Protein AF-A0A2V5V1G5-F1 (afdb_monomer)

Sequence (95 aa):
VDLSSAERAELISYYRERQAENCRIINGEFDDILRLCAMQRLMQALGAYGFLGLVKGHKHFLKHVPPAMASLRSVVEPIEGLQQLEALLAELISR

Nearest PDB structures (foldseek):
  4iaq-assembly1_A-2  TM=6.972E-01  e=5.396E+00  Homo sapiens
  2wh0-assembly1_A  TM=4.465E-01  e=7.193E+00  Homo sapiens

Solvent-accessible surface area (backbone atoms only — not com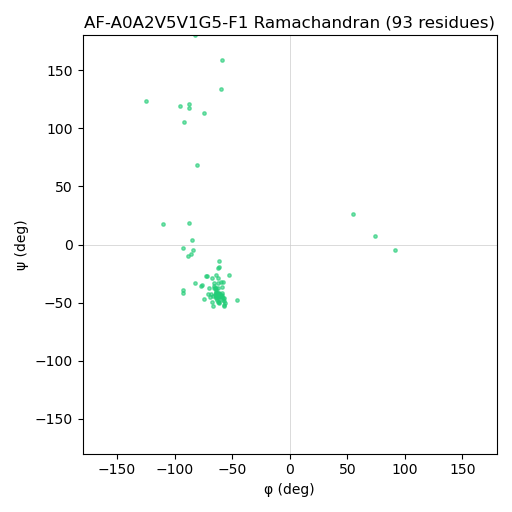parable to full-atom values): 5412 Å² total; per-residue (Å²): 134,92,72,54,74,64,57,50,50,49,52,50,50,54,52,51,55,58,34,49,77,68,74,42,88,80,62,94,57,51,67,58,52,52,35,53,52,49,41,54,52,39,55,51,48,47,53,48,26,48,44,39,18,71,74,69,60,44,53,77,37,48,74,52,42,65,63,44,49,55,51,36,29,69,46,36,62,87,41,88,93,34,62,70,58,26,52,50,41,56,56,64,71,75,107

Radius of gyration: 15.84 Å; Cα contacts (8 Å, |Δi|>4): 58; chains: 1; bounding box: 38×22×41 Å

pLDDT: mean 93.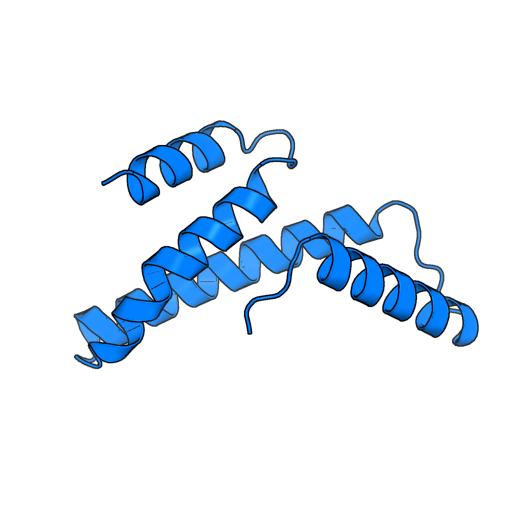12, std 6.57, range [63.44, 98.56]

Foldseek 3Di:
DDDDPVRVVVVVVVVQVVCVVVVHDDDP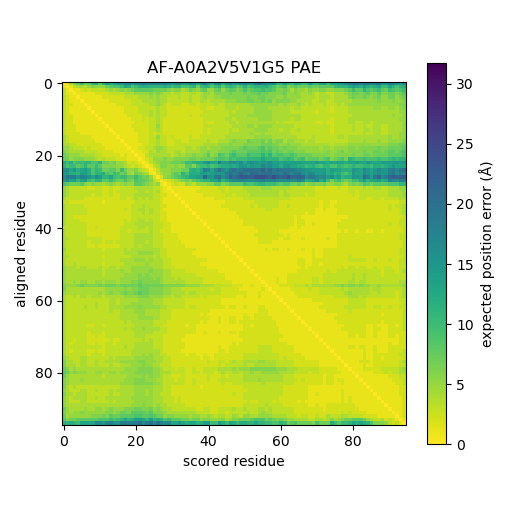CNLVVVLVVLLVVLVVLLVVLCCCCPVVVVVVSVVVNLVSLVSNLVSQVVDPPCVVVNVVSVVVNVD

Mean predicted aligned error: 3.79 Å

Structure (mmCIF, N/CA/C/O backbone):
data_AF-A0A2V5V1G5-F1
#
_entry.id   AF-A0A2V5V1G5-F1
#
loop_
_atom_site.group_PDB
_atom_site.id
_atom_site.type_symbol
_atom_site.label_atom_id
_atom_site.label_alt_id
_atom_site.label_comp_id
_atom_site.label_asym_id
_atom_site.label_entity_id
_atom_site.label_seq_id
_atom_site.pdbx_PDB_ins_code
_atom_site.Cartn_x
_atom_site.Cartn_y
_atom_site.Cartn_z
_atom_site.occupancy
_atom_site.B_iso_or_equiv
_atom_site.auth_seq_id
_atom_site.auth_comp_id
_atom_site.auth_asym_id
_atom_site.auth_atom_id
_atom_site.pdbx_PDB_model_num
ATOM 1 N N . VAL A 1 1 ? 6.862 3.834 7.365 1.00 63.44 1 VAL A N 1
ATOM 2 C CA . VAL A 1 1 ? 7.763 4.691 6.573 1.00 63.44 1 VAL A CA 1
ATOM 3 C C . VAL A 1 1 ? 6.874 5.451 5.627 1.00 63.44 1 VAL A C 1
ATOM 5 O O . VAL A 1 1 ? 6.093 4.807 4.932 1.00 63.44 1 VAL A O 1
ATOM 8 N N . ASP A 1 2 ? 6.902 6.770 5.712 1.00 80.44 2 ASP A N 1
ATOM 9 C CA . ASP A 1 2 ? 6.226 7.617 4.741 1.00 80.44 2 ASP A CA 1
ATOM 10 C C . ASP A 1 2 ? 7.216 7.845 3.598 1.00 80.44 2 ASP A C 1
ATOM 12 O O . ASP A 1 2 ? 8.348 8.241 3.856 1.00 80.44 2 ASP A O 1
ATOM 16 N N . LEU A 1 3 ? 6.840 7.449 2.386 1.00 84.12 3 LEU A N 1
ATOM 17 C CA . LEU A 1 3 ? 7.661 7.605 1.186 1.00 84.12 3 LEU A CA 1
ATOM 18 C C . LEU A 1 3 ? 6.814 8.354 0.177 1.00 84.12 3 LEU A C 1
ATOM 20 O O . LEU A 1 3 ? 5.729 7.876 -0.186 1.00 84.12 3 LEU A O 1
ATOM 24 N N . SER A 1 4 ? 7.338 9.477 -0.293 1.00 89.62 4 SER A N 1
ATOM 25 C CA . SER A 1 4 ? 6.765 10.238 -1.391 1.00 89.62 4 SER A CA 1
ATOM 26 C C . SER A 1 4 ? 6.676 9.387 -2.659 1.00 89.62 4 SER A C 1
ATOM 28 O O . SER A 1 4 ? 7.391 8.396 -2.843 1.00 89.62 4 SER A O 1
ATOM 30 N N . SER A 1 5 ? 5.804 9.788 -3.583 1.00 86.62 5 SER A N 1
ATOM 31 C CA . SER A 1 5 ? 5.704 9.140 -4.894 1.00 86.62 5 SER A CA 1
ATOM 32 C C . SER A 1 5 ? 7.033 9.178 -5.659 1.00 86.62 5 SER A C 1
ATOM 34 O O . SER A 1 5 ? 7.346 8.225 -6.367 1.00 86.62 5 SER A O 1
ATOM 36 N N . ALA A 1 6 ? 7.832 10.236 -5.472 1.00 91.62 6 ALA A N 1
ATOM 37 C CA . ALA A 1 6 ? 9.155 10.372 -6.075 1.00 91.62 6 ALA A CA 1
ATOM 38 C C . ALA A 1 6 ? 10.151 9.347 -5.509 1.00 91.62 6 ALA A C 1
ATOM 40 O O . ALA A 1 6 ? 10.761 8.614 -6.280 1.00 91.62 6 ALA A O 1
ATOM 41 N N . GLU A 1 7 ? 10.243 9.214 -4.182 1.00 94.56 7 GLU A N 1
ATOM 42 C CA . GLU A 1 7 ? 11.114 8.212 -3.543 1.00 94.56 7 GLU A C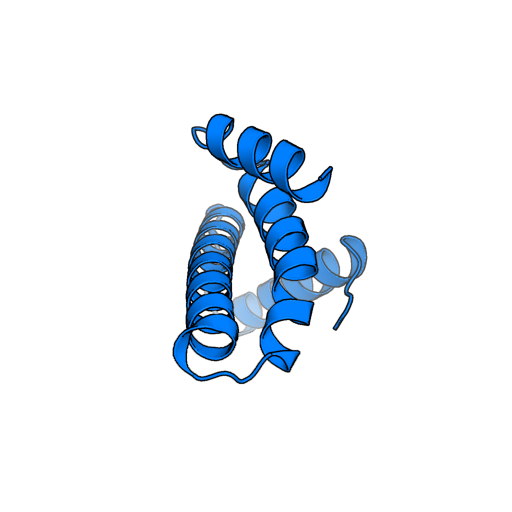A 1
ATOM 43 C C . GLU A 1 7 ? 10.699 6.782 -3.918 1.00 94.56 7 GLU A C 1
ATOM 45 O O . GLU A 1 7 ? 11.536 5.911 -4.143 1.00 94.56 7 GLU A O 1
ATOM 50 N N . ARG A 1 8 ? 9.391 6.516 -4.036 1.00 91.81 8 ARG A N 1
ATOM 51 C CA . ARG A 1 8 ? 8.898 5.210 -4.503 1.00 91.81 8 ARG A CA 1
ATOM 52 C C . ARG A 1 8 ? 9.312 4.933 -5.944 1.00 91.81 8 ARG A C 1
ATOM 54 O O . ARG A 1 8 ? 9.752 3.823 -6.232 1.00 91.81 8 ARG A O 1
ATOM 61 N N . ALA A 1 9 ? 9.180 5.917 -6.831 1.00 91.50 9 ALA A N 1
ATOM 62 C CA . ALA A 1 9 ? 9.592 5.791 -8.225 1.00 91.50 9 ALA A CA 1
ATOM 63 C C . ALA A 1 9 ? 11.110 5.583 -8.353 1.00 91.50 9 ALA A C 1
ATOM 65 O O . ALA A 1 9 ? 11.548 4.752 -9.152 1.00 91.50 9 ALA A O 1
ATOM 66 N N . GLU A 1 10 ? 11.903 6.269 -7.527 1.00 95.38 10 GLU A N 1
ATOM 67 C CA . GLU A 1 10 ? 13.353 6.083 -7.443 1.00 95.38 10 GLU A CA 1
ATOM 68 C C . GLU A 1 10 ? 13.704 4.651 -7.018 1.00 95.38 10 GLU A C 1
ATOM 70 O O . GLU A 1 10 ? 14.461 3.972 -7.708 1.00 95.38 10 GLU A O 1
ATOM 75 N N . LEU A 1 11 ? 13.095 4.139 -5.944 1.00 94.69 11 LEU A N 1
ATOM 76 C CA . LEU A 1 11 ? 13.345 2.776 -5.463 1.00 94.69 11 LEU A CA 1
ATOM 77 C C . LEU A 1 11 ? 12.914 1.702 -6.469 1.00 94.69 11 LEU A C 1
ATOM 79 O O . LEU A 1 11 ? 13.589 0.681 -6.608 1.00 94.69 11 LEU A O 1
ATOM 83 N N . ILE A 1 12 ? 11.805 1.923 -7.179 1.00 92.75 12 ILE A N 1
ATOM 84 C CA . ILE A 1 12 ? 11.363 1.033 -8.258 1.00 92.75 12 ILE A CA 1
ATOM 85 C C . ILE A 1 12 ? 12.386 1.042 -9.397 1.00 92.75 12 ILE A C 1
ATOM 87 O O . ILE A 1 12 ? 12.782 -0.026 -9.858 1.00 92.75 12 ILE A O 1
ATOM 91 N N . SER A 1 13 ? 12.854 2.219 -9.815 1.00 92.19 13 SER A N 1
ATOM 92 C CA . SER A 1 13 ? 13.862 2.357 -10.875 1.00 92.19 13 SER A CA 1
ATOM 93 C C . SER A 1 13 ? 15.175 1.680 -10.482 1.00 92.19 13 SER A C 1
ATOM 95 O O . SER A 1 13 ? 15.675 0.833 -11.219 1.00 92.19 13 SER A O 1
ATOM 97 N N . TYR A 1 14 ? 15.656 1.936 -9.263 1.00 93.81 14 TYR A N 1
ATOM 98 C CA . TYR A 1 14 ? 16.840 1.289 -8.702 1.00 93.81 14 TYR A CA 1
ATOM 99 C C . TYR A 1 14 ? 16.705 -0.238 -8.680 1.00 93.81 14 TYR A C 1
ATOM 101 O O . TYR A 1 14 ? 17.616 -0.955 -9.096 1.00 93.81 14 TYR A O 1
ATOM 109 N N . TYR A 1 15 ? 15.559 -0.761 -8.227 1.00 92.88 15 TYR A N 1
ATOM 110 C CA . TYR A 1 15 ? 15.304 -2.201 -8.240 1.00 92.88 15 TYR A CA 1
ATOM 111 C C . TYR A 1 15 ? 15.379 -2.761 -9.661 1.00 92.88 15 TYR A C 1
ATOM 113 O O . TYR A 1 15 ? 15.971 -3.819 -9.876 1.00 92.88 15 TYR A O 1
ATOM 121 N N . ARG A 1 16 ? 14.822 -2.047 -10.644 1.00 89.56 16 ARG A N 1
ATOM 122 C CA . ARG A 1 16 ? 14.839 -2.490 -12.038 1.00 89.56 16 ARG A CA 1
ATOM 123 C C . ARG A 1 16 ? 16.246 -2.571 -12.615 1.00 89.56 16 ARG A C 1
ATOM 125 O O . ARG A 1 16 ? 16.592 -3.582 -13.223 1.00 89.56 16 ARG A O 1
ATOM 132 N N . GLU A 1 17 ? 17.060 -1.550 -12.367 1.00 90.69 17 GLU A N 1
ATOM 133 C CA . GLU A 1 17 ? 18.466 -1.508 -12.778 1.00 90.69 17 GLU A CA 1
ATOM 134 C C . GLU A 1 17 ? 19.261 -2.685 -12.200 1.00 90.69 17 GLU A C 1
ATOM 136 O O . GLU A 1 17 ? 19.925 -3.410 -12.941 1.00 90.69 17 GLU A O 1
ATOM 141 N N . ARG A 1 18 ? 19.127 -2.951 -10.893 1.00 92.56 18 ARG A N 1
ATOM 142 C CA . ARG A 1 18 ? 19.811 -4.080 -10.234 1.00 92.56 18 ARG A CA 1
ATOM 143 C C . ARG A 1 18 ? 19.387 -5.437 -10.798 1.00 92.56 18 ARG A C 1
ATOM 145 O O . ARG A 1 18 ? 20.175 -6.378 -10.823 1.00 92.56 18 ARG A O 1
ATOM 152 N N . GLN A 1 19 ? 18.139 -5.583 -11.233 1.00 90.19 19 GLN A N 1
ATOM 153 C CA . GLN A 1 19 ? 17.663 -6.841 -11.813 1.00 90.19 19 GLN A CA 1
ATOM 154 C C . GLN A 1 19 ? 18.178 -7.036 -13.242 1.00 90.19 19 GLN A C 1
ATOM 156 O O . GLN A 1 19 ? 18.535 -8.161 -13.596 1.00 90.19 19 GLN A O 1
ATOM 161 N N . ALA A 1 20 ? 18.306 -5.955 -14.017 1.00 86.94 20 ALA A N 1
ATOM 162 C CA . ALA A 1 20 ? 18.935 -5.991 -15.334 1.00 86.94 20 ALA A CA 1
ATOM 163 C C . ALA A 1 20 ? 20.412 -6.425 -15.251 1.00 86.94 20 ALA A C 1
ATOM 165 O O . ALA A 1 20 ? 20.841 -7.278 -16.028 1.00 86.94 20 ALA A O 1
ATOM 166 N N . GLU A 1 21 ? 21.160 -5.930 -14.257 1.00 89.81 21 GLU A N 1
ATOM 167 C CA . GLU A 1 21 ? 22.541 -6.368 -13.973 1.00 89.81 21 GLU A CA 1
ATOM 168 C C . GLU A 1 21 ? 22.638 -7.864 -13.644 1.00 89.81 21 GLU A C 1
ATOM 170 O O . GLU A 1 21 ? 23.614 -8.519 -13.996 1.00 89.81 21 GLU A O 1
ATOM 175 N N . ASN A 1 22 ? 21.597 -8.427 -13.025 1.00 88.94 22 ASN A N 1
ATOM 176 C CA . ASN A 1 22 ? 21.491 -9.852 -12.706 1.00 88.94 22 ASN A CA 1
ATOM 177 C C . ASN A 1 22 ? 20.882 -10.691 -13.848 1.00 88.94 22 ASN A C 1
ATOM 179 O O . ASN A 1 22 ? 20.387 -11.796 -13.610 1.00 88.94 22 ASN A O 1
ATOM 183 N N . CYS A 1 23 ? 20.870 -10.165 -15.078 1.00 83.81 23 CYS A N 1
ATOM 184 C CA . CYS A 1 23 ? 20.298 -10.801 -16.269 1.00 83.81 23 CYS A CA 1
ATOM 185 C C . CYS A 1 23 ? 18.818 -11.211 -16.121 1.00 83.81 23 CYS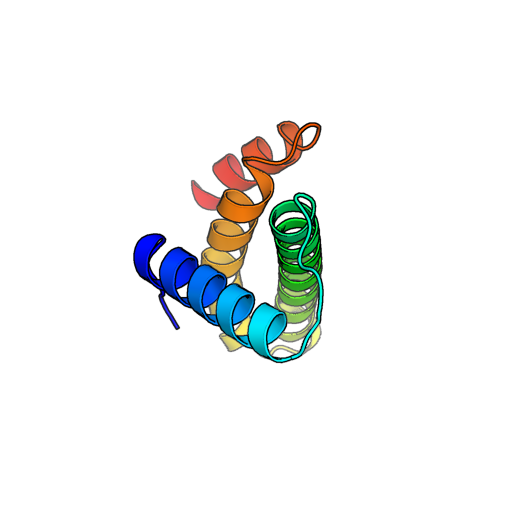 A C 1
ATOM 187 O O . CYS A 1 23 ? 18.354 -12.131 -16.798 1.00 83.81 23 CYS A O 1
ATOM 189 N N . ARG A 1 24 ? 18.053 -10.538 -15.249 1.00 83.00 24 ARG A N 1
ATOM 190 C CA . ARG A 1 24 ? 16.601 -10.725 -15.132 1.00 83.00 24 ARG A CA 1
ATOM 191 C C . ARG A 1 24 ? 15.887 -9.675 -15.966 1.00 83.00 24 ARG A C 1
ATOM 193 O O . ARG A 1 24 ? 16.001 -8.480 -15.709 1.00 83.00 24 ARG A O 1
ATOM 200 N N . ILE A 1 25 ? 15.117 -10.130 -16.950 1.00 72.62 25 ILE A N 1
ATOM 201 C CA . ILE A 1 25 ? 14.309 -9.246 -17.786 1.00 72.62 25 ILE A CA 1
ATOM 202 C C . ILE A 1 25 ? 13.104 -8.787 -16.972 1.00 72.62 25 ILE A C 1
ATOM 204 O O . ILE A 1 25 ? 12.221 -9.578 -16.646 1.00 72.62 25 ILE A O 1
ATOM 208 N N . ILE A 1 26 ? 13.070 -7.497 -16.663 1.00 76.81 26 ILE A N 1
ATOM 209 C CA . ILE A 1 26 ? 11.867 -6.832 -16.182 1.00 76.81 26 ILE A CA 1
ATOM 210 C C . ILE A 1 26 ? 11.163 -6.266 -17.409 1.00 76.81 26 ILE A C 1
ATOM 212 O O . ILE A 1 26 ? 11.632 -5.312 -18.026 1.00 76.81 26 ILE A O 1
ATOM 216 N N . ASN A 1 27 ? 10.077 -6.923 -17.799 1.00 74.56 27 ASN A N 1
ATOM 217 C CA . ASN A 1 27 ? 9.245 -6.546 -18.935 1.00 74.56 27 ASN A CA 1
ATOM 218 C C . ASN A 1 27 ? 8.248 -5.430 -18.554 1.00 74.56 27 ASN A C 1
ATOM 220 O O . ASN A 1 27 ? 8.206 -4.961 -17.414 1.00 74.56 27 ASN A O 1
ATOM 224 N N . GLY A 1 28 ? 7.433 -5.003 -19.526 1.00 74.56 28 GLY A N 1
ATOM 225 C CA . GLY A 1 28 ? 6.446 -3.929 -19.355 1.00 74.56 28 GLY A CA 1
ATOM 226 C C . GLY A 1 28 ? 5.361 -4.197 -18.303 1.00 74.56 28 GLY A C 1
ATOM 227 O O . GLY A 1 28 ? 4.710 -3.257 -17.872 1.00 74.56 28 GLY A O 1
ATOM 228 N N . GLU A 1 29 ? 5.204 -5.441 -17.846 1.00 85.19 29 GLU A N 1
ATOM 229 C CA . GLU A 1 29 ? 4.166 -5.852 -16.887 1.00 85.19 29 GLU A CA 1
ATOM 230 C C . GLU A 1 29 ? 4.579 -5.653 -15.421 1.00 85.19 29 GLU A C 1
ATOM 232 O O . GLU A 1 29 ? 3.769 -5.833 -14.512 1.00 85.19 29 GLU A O 1
ATOM 237 N N . PHE A 1 30 ? 5.841 -5.306 -15.151 1.00 89.50 30 PHE A N 1
ATOM 238 C CA . PHE A 1 30 ? 6.350 -5.244 -13.781 1.00 89.50 30 PHE A CA 1
ATOM 239 C C . PHE A 1 30 ? 5.586 -4.271 -12.888 1.00 89.50 30 PHE A C 1
ATOM 241 O O . PHE A 1 30 ? 5.306 -4.612 -11.740 1.00 89.50 30 PHE A O 1
ATOM 248 N N . ASP A 1 31 ? 5.254 -3.076 -13.384 1.00 88.50 31 ASP A N 1
ATOM 249 C CA . ASP A 1 31 ? 4.516 -2.096 -12.577 1.00 88.50 31 ASP A CA 1
ATOM 250 C C . ASP A 1 31 ? 3.123 -2.603 -12.232 1.00 88.50 31 ASP A C 1
ATOM 252 O O . ASP A 1 31 ? 2.659 -2.406 -11.110 1.00 88.50 31 ASP A O 1
ATOM 256 N N . ASP A 1 32 ? 2.485 -3.306 -13.163 1.00 90.44 32 ASP A N 1
ATOM 257 C CA . ASP A 1 32 ? 1.157 -3.867 -12.956 1.00 90.44 32 ASP A CA 1
ATOM 258 C C . ASP A 1 32 ? 1.208 -5.005 -11.939 1.00 90.44 32 ASP A C 1
ATOM 260 O O . ASP A 1 32 ? 0.444 -5.003 -10.972 1.00 90.44 32 ASP A O 1
ATOM 264 N N . ILE A 1 33 ? 2.178 -5.914 -12.062 1.00 92.31 33 ILE A N 1
ATOM 265 C CA . ILE A 1 33 ? 2.402 -6.987 -11.086 1.00 92.31 33 ILE A CA 1
ATOM 266 C C . ILE A 1 33 ? 2.732 -6.406 -9.707 1.00 92.31 33 ILE A C 1
ATOM 268 O O . ILE A 1 33 ? 2.170 -6.850 -8.702 1.00 92.31 33 ILE A O 1
ATOM 272 N N . LEU A 1 34 ? 3.610 -5.401 -9.633 1.00 93.38 34 LEU A N 1
ATOM 273 C CA . LEU A 1 34 ? 3.970 -4.736 -8.382 1.00 93.38 34 LEU A CA 1
ATOM 274 C C . LEU A 1 34 ? 2.736 -4.117 -7.723 1.00 93.38 34 LEU A C 1
ATOM 276 O O . LEU A 1 34 ? 2.542 -4.260 -6.513 1.00 93.38 34 LEU A O 1
ATOM 280 N N . ARG A 1 35 ? 1.885 -3.464 -8.513 1.00 93.88 35 ARG A N 1
ATOM 281 C CA . ARG A 1 35 ? 0.660 -2.823 -8.044 1.00 93.88 35 ARG A CA 1
ATOM 282 C C . ARG A 1 35 ? -0.366 -3.841 -7.549 1.00 93.88 35 ARG A C 1
ATOM 284 O O . ARG A 1 35 ? -0.901 -3.673 -6.454 1.00 93.88 35 ARG A O 1
ATOM 291 N N . LEU A 1 36 ? -0.570 -4.940 -8.276 1.00 95.50 36 LEU A N 1
ATOM 292 C CA . LEU A 1 36 ? -1.434 -6.046 -7.846 1.00 95.50 36 LEU A CA 1
ATOM 293 C C . LEU A 1 36 ? -0.926 -6.691 -6.546 1.00 95.50 36 LEU A C 1
ATOM 295 O O . LEU A 1 36 ? -1.706 -6.927 -5.620 1.00 95.50 36 LEU A O 1
ATOM 299 N N . CYS A 1 37 ? 0.388 -6.902 -6.426 1.00 96.62 37 CYS A N 1
ATOM 300 C CA . CYS A 1 37 ? 1.013 -7.382 -5.191 1.00 96.62 37 CYS A CA 1
ATOM 301 C C . CYS A 1 37 ? 0.807 -6.402 -4.027 1.00 96.62 37 CYS A C 1
ATOM 303 O O . CYS A 1 37 ? 0.498 -6.814 -2.905 1.00 96.62 37 CYS A O 1
ATOM 305 N N . ALA A 1 38 ? 0.981 -5.101 -4.272 1.00 96.38 38 ALA A N 1
ATOM 306 C CA . ALA A 1 38 ? 0.786 -4.068 -3.262 1.00 96.38 38 ALA A CA 1
ATOM 307 C C . ALA A 1 38 ? -0.669 -4.037 -2.773 1.00 96.38 38 ALA A C 1
ATOM 309 O O . ALA A 1 38 ? -0.897 -4.030 -1.562 1.00 96.38 38 ALA A O 1
ATOM 310 N N . MET A 1 39 ? -1.638 -4.109 -3.692 1.00 97.69 39 MET A N 1
ATOM 311 C CA . MET A 1 39 ? -3.069 -4.177 -3.383 1.00 97.69 39 MET A CA 1
ATOM 312 C C . MET A 1 39 ? -3.366 -5.372 -2.473 1.00 97.69 39 MET A C 1
ATOM 314 O O . MET A 1 39 ? -3.914 -5.206 -1.382 1.00 97.69 39 MET A O 1
ATOM 318 N N . GLN A 1 40 ? -2.928 -6.568 -2.874 1.00 97.94 40 GLN A N 1
ATOM 319 C CA . GLN A 1 40 ? -3.145 -7.800 -2.117 1.00 97.94 40 GLN A CA 1
ATOM 320 C C . GLN A 1 40 ? -2.540 -7.725 -0.705 1.00 97.94 40 GLN A C 1
ATOM 322 O O . GLN A 1 40 ? -3.213 -8.058 0.275 1.00 97.94 40 GLN A O 1
ATOM 327 N N . ARG A 1 41 ? -1.302 -7.236 -0.566 1.00 98.38 41 ARG A N 1
ATOM 328 C CA . ARG A 1 41 ? -0.645 -7.089 0.746 1.00 98.38 41 ARG A CA 1
ATOM 329 C C . ARG A 1 41 ? -1.337 -6.064 1.640 1.00 98.38 41 ARG A C 1
ATOM 331 O O . ARG A 1 41 ? -1.434 -6.287 2.846 1.00 98.38 41 ARG A O 1
ATOM 338 N N . LEU A 1 42 ? -1.832 -4.963 1.077 1.00 98.00 42 LEU A N 1
ATOM 339 C CA . LEU A 1 42 ? -2.567 -3.942 1.827 1.00 98.00 42 LEU A CA 1
ATOM 340 C C . LEU A 1 42 ? -3.923 -4.466 2.311 1.00 98.00 42 LEU A C 1
ATOM 342 O O . LEU A 1 42 ? -4.263 -4.272 3.476 1.00 98.00 42 LEU A O 1
ATOM 346 N N . MET A 1 43 ? -4.658 -5.200 1.472 1.00 97.81 43 MET A N 1
ATOM 347 C CA . MET A 1 43 ? -5.918 -5.841 1.868 1.00 97.81 43 MET A CA 1
ATOM 348 C C . MET A 1 43 ? -5.710 -6.864 2.995 1.00 97.81 43 MET A C 1
ATOM 350 O O . MET A 1 43 ? -6.466 -6.883 3.968 1.00 97.81 43 MET A O 1
ATOM 354 N N . GLN A 1 44 ? -4.648 -7.674 2.918 1.00 98.56 44 GLN A N 1
ATOM 355 C CA . GLN A 1 44 ? -4.280 -8.603 3.992 1.00 98.56 44 GLN A CA 1
ATOM 356 C C . GLN A 1 44 ? -3.910 -7.876 5.287 1.00 98.56 44 GLN A C 1
ATOM 358 O O . GLN A 1 44 ? -4.351 -8.279 6.365 1.00 98.56 44 GLN A O 1
ATOM 363 N N . ALA A 1 4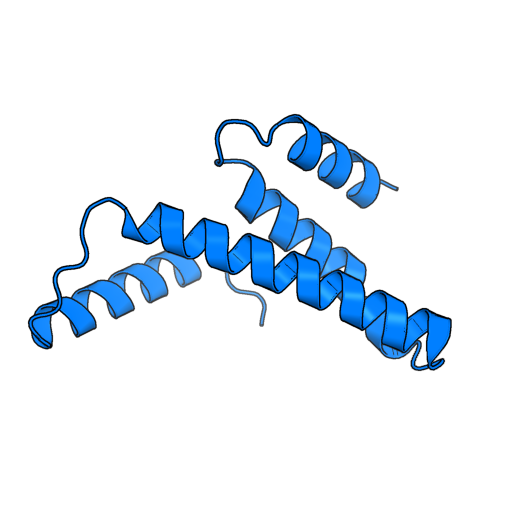5 ? -3.131 -6.795 5.192 1.00 98.19 45 ALA A N 1
ATOM 364 C CA . ALA A 1 45 ? -2.763 -5.982 6.344 1.00 98.19 45 ALA A CA 1
ATOM 365 C C . ALA A 1 45 ? -3.997 -5.359 7.013 1.00 98.19 45 ALA A C 1
ATOM 367 O O . ALA A 1 45 ? -4.124 -5.445 8.230 1.00 98.19 45 ALA A O 1
ATOM 368 N N . LEU A 1 46 ? -4.941 -4.816 6.236 1.00 98.19 46 LEU A N 1
ATOM 369 C CA . LEU A 1 46 ? -6.209 -4.286 6.748 1.00 98.19 46 LEU A CA 1
ATOM 370 C C . LEU A 1 46 ? -7.009 -5.356 7.505 1.00 98.19 46 LEU A C 1
ATOM 372 O O . LEU A 1 46 ? -7.452 -5.107 8.629 1.00 98.19 46 LEU A O 1
ATOM 376 N N . GLY A 1 47 ? -7.127 -6.562 6.940 1.00 98.19 47 GLY A N 1
ATOM 377 C CA . GLY A 1 47 ? -7.760 -7.696 7.618 1.00 98.19 47 GLY A CA 1
ATOM 378 C C . GLY A 1 47 ? -7.059 -8.063 8.931 1.00 98.19 47 GLY A C 1
ATOM 379 O O . GLY A 1 47 ? -7.712 -8.235 9.963 1.00 98.19 47 GLY A O 1
ATOM 380 N N . ALA A 1 48 ? -5.724 -8.111 8.927 1.00 98.56 48 ALA A N 1
ATOM 381 C CA . ALA A 1 48 ? -4.929 -8.388 10.120 1.00 98.56 48 ALA A CA 1
ATOM 382 C C . ALA A 1 48 ? -5.082 -7.296 11.191 1.00 98.56 48 ALA A C 1
ATOM 384 O O . ALA A 1 48 ? -5.261 -7.618 12.364 1.00 98.56 48 ALA A O 1
ATOM 385 N N . TYR A 1 49 ? -5.061 -6.015 10.811 1.00 98.38 49 TYR A N 1
ATOM 386 C CA . TYR A 1 49 ? -5.249 -4.896 11.738 1.00 98.38 49 TYR A CA 1
ATOM 387 C C . TYR A 1 49 ? -6.637 -4.918 12.375 1.00 98.38 49 TYR A C 1
ATO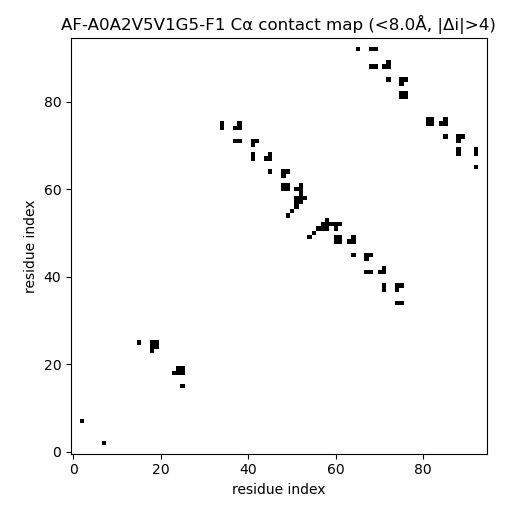M 389 O O . TYR A 1 49 ? -6.747 -4.736 13.589 1.00 98.38 49 TYR A O 1
ATOM 397 N N . GLY A 1 50 ? -7.680 -5.202 11.588 1.00 97.94 50 GLY A N 1
ATOM 398 C CA . GLY A 1 50 ? -9.041 -5.378 12.090 1.00 97.94 50 GLY A CA 1
ATOM 399 C C . GLY A 1 50 ? -9.141 -6.540 13.078 1.00 97.94 50 GLY A C 1
ATOM 400 O O . GLY A 1 50 ? -9.634 -6.364 14.191 1.00 97.94 50 GLY A O 1
ATOM 401 N N . PHE A 1 51 ? -8.603 -7.712 12.728 1.00 98.50 51 PHE A N 1
ATOM 402 C CA . PHE A 1 51 ? -8.610 -8.880 13.611 1.00 98.50 51 PHE A CA 1
ATOM 403 C C . PHE A 1 51 ? -7.830 -8.638 14.911 1.00 98.50 51 PHE A C 1
ATOM 405 O O . PHE A 1 51 ? -8.345 -8.866 16.007 1.00 98.50 51 PHE A O 1
ATOM 412 N N . LEU A 1 52 ? -6.599 -8.134 14.819 1.00 98.56 52 LEU A N 1
ATOM 413 C CA . LEU A 1 52 ? -5.762 -7.871 15.990 1.00 98.56 52 LEU A CA 1
ATOM 414 C C . LEU A 1 52 ? -6.372 -6.787 16.887 1.00 98.56 52 LEU A C 1
ATOM 416 O O . LEU A 1 52 ? -6.376 -6.928 18.109 1.00 98.56 52 LEU A O 1
ATOM 420 N N . GLY A 1 53 ? -6.917 -5.727 16.291 1.00 98.38 53 GLY A N 1
ATOM 421 C CA . GLY A 1 53 ? -7.493 -4.604 17.021 1.00 98.38 53 GLY A CA 1
ATOM 422 C C . GLY A 1 53 ? -8.845 -4.908 17.662 1.00 98.38 53 GLY A C 1
ATOM 423 O O . GLY A 1 53 ? -9.037 -4.594 18.837 1.00 98.38 53 GLY A O 1
ATOM 424 N N . LEU A 1 54 ? -9.767 -5.518 16.911 1.00 97.94 54 LEU A N 1
ATOM 425 C CA . LEU A 1 54 ? -11.156 -5.726 17.333 1.00 97.94 54 LEU A CA 1
ATOM 426 C C . LEU A 1 54 ? -11.379 -7.083 18.008 1.00 97.94 54 LEU A C 1
ATOM 428 O O . LEU A 1 54 ? -12.110 -7.149 18.990 1.00 97.94 54 LEU A O 1
ATOM 432 N N . VAL A 1 55 ? -10.741 -8.155 17.521 1.00 98.06 55 VAL A N 1
ATOM 433 C CA . VAL A 1 55 ? -10.944 -9.521 18.045 1.00 98.06 55 VAL A CA 1
ATOM 434 C C . VAL A 1 55 ? -9.931 -9.865 19.134 1.00 98.06 55 VAL A C 1
A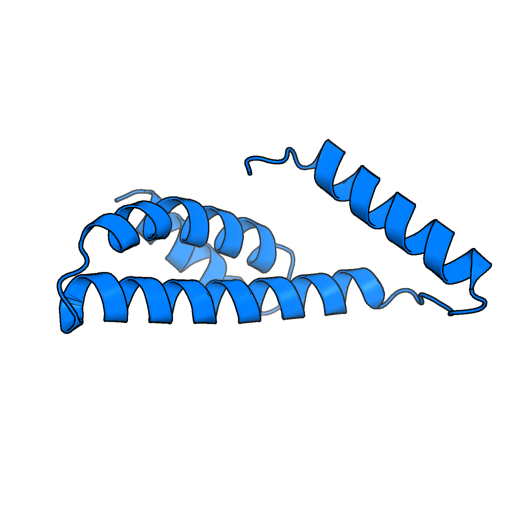TOM 436 O O . VAL A 1 55 ? -10.293 -10.455 20.148 1.00 98.06 55 VAL A O 1
ATOM 439 N N . LYS A 1 56 ? -8.655 -9.499 18.954 1.00 98.19 56 LYS A N 1
ATOM 440 C CA . LYS A 1 56 ? -7.593 -9.762 19.948 1.00 98.19 56 LYS A CA 1
ATOM 441 C C . LYS A 1 56 ? -7.373 -8.619 20.944 1.00 98.19 56 LYS A C 1
ATOM 443 O O . LYS A 1 56 ? -6.570 -8.758 21.859 1.00 98.19 56 LYS A O 1
ATOM 448 N N . GLY A 1 57 ? -8.089 -7.503 20.794 1.00 97.62 57 GLY A N 1
ATOM 449 C CA . GLY A 1 57 ? -8.053 -6.373 21.728 1.00 97.62 57 GLY A CA 1
ATOM 450 C C . GLY A 1 57 ? -6.784 -5.516 21.660 1.00 97.62 57 GLY A C 1
ATOM 451 O O . GLY A 1 57 ? -6.608 -4.603 22.470 1.00 97.62 57 GLY A O 1
ATOM 452 N N . HIS A 1 58 ? -5.897 -5.746 20.690 1.00 97.94 58 HIS A N 1
ATOM 453 C CA . HIS A 1 58 ? -4.676 -4.966 20.497 1.00 97.94 58 HIS A CA 1
ATOM 454 C C . HIS A 1 58 ? -4.974 -3.655 19.754 1.00 97.94 58 HIS A C 1
ATOM 456 O O . HIS A 1 58 ? -4.558 -3.449 18.614 1.00 97.94 58 HIS A O 1
ATOM 462 N N . LYS A 1 59 ? -5.695 -2.739 20.412 1.00 97.44 59 LYS A N 1
ATOM 463 C CA . LYS A 1 59 ? -6.238 -1.504 19.808 1.00 97.44 59 LYS A CA 1
ATOM 464 C C . LYS A 1 59 ? -5.211 -0.633 19.077 1.00 97.44 59 LYS A C 1
ATOM 466 O O . LYS A 1 59 ? -5.576 0.081 18.149 1.00 97.44 59 LYS A O 1
ATOM 471 N N . HIS A 1 60 ? -3.930 -0.707 19.444 1.00 97.38 60 HIS A N 1
ATOM 472 C CA . HIS A 1 60 ? -2.867 0.036 18.766 1.00 97.38 60 HIS A CA 1
ATOM 473 C C . HIS A 1 60 ? -2.704 -0.341 17.286 1.00 97.38 60 HIS A C 1
ATOM 475 O O . HIS A 1 60 ? -2.146 0.462 16.550 1.00 97.38 60 HIS A O 1
ATOM 481 N N . PHE A 1 61 ? -3.193 -1.500 16.827 1.00 97.69 61 PHE A N 1
ATOM 482 C CA . PHE A 1 61 ? -3.192 -1.840 15.401 1.00 97.69 61 PHE A CA 1
ATOM 483 C C . PHE A 1 61 ? -4.203 -1.025 14.587 1.00 97.69 61 PHE A C 1
ATOM 485 O O . PHE A 1 61 ? -3.961 -0.768 13.410 1.00 97.69 61 PHE A O 1
ATOM 492 N N . LEU A 1 62 ? -5.291 -0.547 15.203 1.00 97.44 62 LEU A N 1
ATOM 493 C CA . LEU A 1 62 ? -6.328 0.221 14.502 1.00 97.44 62 LEU A CA 1
ATOM 494 C C . LEU A 1 62 ? -5.800 1.558 13.965 1.00 97.44 62 LEU A C 1
ATOM 496 O O . LEU A 1 62 ? -6.274 2.035 12.940 1.00 97.44 62 LEU A O 1
ATOM 500 N N . LYS A 1 63 ? -4.751 2.119 14.584 1.00 96.69 63 LYS A N 1
ATOM 501 C CA . LYS A 1 63 ? -4.090 3.345 14.101 1.00 96.69 63 LYS A CA 1
ATOM 502 C C . LYS A 1 63 ? -3.462 3.185 12.710 1.00 96.69 63 LYS A C 1
ATOM 504 O O . LYS A 1 63 ? -3.190 4.176 12.046 1.00 96.69 63 LYS A O 1
ATOM 509 N N . HIS A 1 64 ? -3.205 1.947 12.281 1.00 96.75 64 HIS A N 1
ATOM 510 C CA . HIS A 1 64 ? -2.631 1.648 10.971 1.00 96.75 64 HIS A CA 1
ATOM 511 C C . HIS A 1 64 ? -3.692 1.492 9.876 1.00 96.75 64 HIS A C 1
ATOM 513 O O . HIS A 1 64 ? -3.333 1.457 8.703 1.00 96.75 64 HIS A O 1
ATOM 519 N N . VAL A 1 65 ? -4.983 1.441 10.228 1.00 96.44 65 VAL A N 1
ATOM 520 C CA . VAL A 1 65 ? -6.073 1.281 9.256 1.00 96.44 65 VAL A CA 1
ATOM 521 C C . VAL A 1 65 ? -6.204 2.506 8.341 1.00 96.44 65 VAL A C 1
ATOM 523 O O . VAL A 1 65 ? -6.112 2.308 7.130 1.00 96.44 65 VAL A O 1
ATOM 526 N N . PRO A 1 66 ? -6.315 3.760 8.836 1.00 95.50 66 PRO A N 1
ATOM 527 C CA . PRO A 1 66 ? -6.422 4.925 7.953 1.00 95.50 66 PRO A CA 1
ATOM 528 C C . PRO A 1 66 ? -5.268 5.073 6.940 1.00 95.50 66 PRO A C 1
ATOM 530 O O . PRO A 1 66 ? -5.550 5.167 5.743 1.00 95.50 66 PRO A O 1
ATOM 533 N N . PRO A 1 67 ? -3.975 5.016 7.333 1.00 94.62 67 PRO A N 1
ATOM 534 C CA . PRO A 1 67 ? -2.888 5.132 6.357 1.00 94.62 67 PRO A CA 1
ATOM 535 C C . PRO A 1 67 ? -2.812 3.935 5.392 1.00 94.62 67 PRO A C 1
ATOM 537 O O . PRO A 1 67 ? -2.396 4.104 4.243 1.00 94.62 67 PRO A O 1
ATOM 540 N N . ALA A 1 68 ? -3.234 2.734 5.809 1.00 95.81 68 ALA A N 1
ATOM 541 C CA . ALA A 1 68 ? -3.314 1.578 4.915 1.00 95.81 68 ALA A CA 1
ATOM 542 C C . ALA A 1 68 ? -4.442 1.722 3.879 1.00 95.81 68 ALA A C 1
ATOM 544 O O . ALA A 1 68 ? -4.231 1.363 2.723 1.00 95.81 68 ALA A O 1
ATOM 545 N N . MET A 1 69 ? -5.596 2.291 4.252 1.00 97.00 69 MET A N 1
ATOM 546 C CA . MET A 1 69 ? -6.674 2.606 3.303 1.00 97.00 69 MET A CA 1
ATOM 547 C C . MET A 1 69 ? -6.240 3.664 2.287 1.00 97.00 69 MET A C 1
ATOM 549 O O . MET A 1 69 ? -6.465 3.478 1.094 1.00 97.00 69 MET A O 1
ATOM 553 N N . ALA A 1 70 ? -5.559 4.727 2.731 1.00 95.19 70 ALA A N 1
ATOM 554 C CA . ALA A 1 70 ? -5.012 5.745 1.830 1.00 95.19 70 ALA A CA 1
ATOM 555 C C . ALA A 1 70 ? -4.004 5.145 0.838 1.00 95.19 70 ALA A C 1
ATOM 557 O O . ALA A 1 70 ? -4.098 5.381 -0.364 1.00 95.19 70 ALA A O 1
ATOM 558 N N . SER A 1 71 ? -3.102 4.288 1.326 1.00 95.31 71 SER A N 1
ATOM 559 C CA . SER A 1 71 ? -2.155 3.567 0.468 1.00 95.31 71 SER A CA 1
ATOM 560 C C . SER A 1 71 ? -2.868 2.647 -0.527 1.00 95.31 71 SER A C 1
ATOM 562 O O . SER A 1 71 ? -2.478 2.584 -1.690 1.00 95.31 71 SER A O 1
ATOM 564 N N . LEU A 1 72 ? -3.914 1.935 -0.089 1.00 97.25 72 LEU A N 1
ATOM 565 C CA . LEU A 1 72 ? -4.683 1.034 -0.950 1.00 97.25 72 LEU A CA 1
ATOM 566 C C . LEU A 1 72 ? -5.396 1.808 -2.056 1.00 97.25 72 LEU A C 1
ATOM 568 O O . LEU A 1 72 ? -5.359 1.376 -3.202 1.00 97.25 72 LEU A O 1
ATOM 572 N N . ARG A 1 73 ? -5.972 2.969 -1.734 1.00 97.06 73 ARG A N 1
ATOM 573 C CA . ARG A 1 73 ? -6.616 3.845 -2.713 1.00 97.06 73 ARG A CA 1
ATOM 574 C C . ARG A 1 73 ? -5.644 4.251 -3.822 1.00 97.06 73 ARG A C 1
ATOM 576 O O . ARG A 1 73 ? -5.937 4.003 -4.983 1.00 97.06 73 ARG A O 1
ATOM 583 N N . SER A 1 74 ? -4.466 4.773 -3.470 1.00 94.56 74 SER A N 1
ATOM 584 C CA . SER A 1 74 ? -3.449 5.176 -4.457 1.00 94.56 74 SER A CA 1
ATOM 585 C C . SER A 1 74 ? -2.922 4.012 -5.303 1.00 94.56 74 SER A C 1
ATOM 587 O O . SER A 1 74 ? -2.501 4.206 -6.439 1.00 94.56 74 SER A O 1
ATOM 589 N N . VAL A 1 75 ? -2.917 2.792 -4.758 1.00 95.50 75 VAL A N 1
ATOM 590 C CA . VAL A 1 75 ? -2.525 1.584 -5.499 1.00 95.50 75 VAL A CA 1
ATOM 591 C C . VAL A 1 75 ? -3.633 1.120 -6.445 1.00 95.50 75 VAL A C 1
ATOM 593 O O . VAL A 1 75 ? -3.325 0.627 -7.524 1.00 95.50 75 VAL A O 1
ATOM 596 N N . VAL A 1 76 ? -4.901 1.255 -6.058 1.00 97.00 76 VAL A N 1
ATOM 597 C CA . VAL A 1 76 ? -6.056 0.790 -6.840 1.00 97.00 76 VAL A CA 1
ATOM 598 C C . VAL A 1 76 ? -6.462 1.780 -7.932 1.00 97.00 76 VAL A C 1
ATOM 600 O O . VAL A 1 76 ? -6.891 1.341 -8.992 1.00 97.00 76 VAL A O 1
ATOM 603 N N . GLU A 1 77 ? -6.294 3.085 -7.707 1.00 95.94 77 GLU A N 1
ATOM 604 C CA . GLU A 1 77 ? -6.696 4.163 -8.625 1.00 95.94 77 GLU A CA 1
ATOM 605 C C . GLU A 1 77 ? -6.302 3.941 -10.100 1.00 95.94 77 GLU A C 1
ATOM 607 O O . GLU A 1 77 ? -7.174 4.061 -10.960 1.00 95.94 77 GLU A O 1
ATOM 612 N N . PRO A 1 78 ? -5.054 3.566 -10.439 1.00 93.75 78 PRO A N 1
ATOM 613 C CA . PRO A 1 78 ? -4.671 3.360 -11.836 1.00 93.75 78 PRO A CA 1
ATOM 614 C C . PRO A 1 78 ? -5.009 1.957 -12.385 1.00 93.75 78 PRO A C 1
ATOM 616 O O . PRO A 1 78 ? -4.624 1.656 -13.512 1.00 93.75 78 PRO A O 1
ATOM 619 N N . ILE A 1 79 ? -5.669 1.074 -11.621 1.00 94.00 79 ILE A N 1
ATOM 620 C CA . ILE A 1 79 ? -6.040 -0.277 -12.080 1.00 94.00 79 ILE A CA 1
ATOM 621 C C . ILE A 1 79 ? -7.402 -0.232 -12.779 1.00 94.00 79 ILE A C 1
ATOM 623 O O . ILE A 1 79 ? -8.435 0.043 -12.162 1.00 94.00 79 ILE A O 1
ATOM 627 N N . GLU A 1 80 ? -7.419 -0.575 -14.066 1.00 93.38 80 GLU A N 1
ATOM 628 C CA . GLU A 1 80 ? -8.659 -0.696 -14.829 1.00 93.38 80 GLU A CA 1
ATOM 629 C C . GLU A 1 80 ? -9.594 -1.757 -14.219 1.00 93.38 80 GLU A C 1
ATOM 631 O O . GLU A 1 80 ? -9.180 -2.862 -13.869 1.00 93.38 80 GLU A O 1
ATOM 636 N N . GLY A 1 81 ? -10.875 -1.410 -14.077 1.00 95.69 81 GLY A N 1
ATOM 637 C CA . GLY A 1 81 ? -11.913 -2.296 -13.542 1.00 95.69 81 GLY A CA 1
ATOM 638 C C . GLY A 1 81 ? -12.122 -2.199 -12.028 1.00 95.69 81 GLY A C 1
ATOM 639 O O . GLY A 1 81 ? -13.051 -2.820 -11.513 1.00 95.69 81 GLY A O 1
ATOM 640 N N . LEU A 1 82 ? -11.314 -1.411 -11.305 1.00 96.81 82 LEU A N 1
ATOM 641 C CA . LEU A 1 82 ? -11.433 -1.239 -9.850 1.00 96.81 82 LEU A CA 1
ATOM 642 C C . LEU A 1 82 ? -11.939 0.146 -9.411 1.00 96.81 82 LEU A C 1
ATOM 644 O O . LEU A 1 82 ? -11.838 0.502 -8.236 1.00 96.81 82 LEU A O 1
ATOM 648 N N . GLN A 1 83 ? -12.551 0.912 -10.313 1.00 97.31 83 GLN A N 1
ATOM 649 C CA . GLN A 1 83 ? -13.024 2.276 -10.043 1.00 97.31 83 GLN A CA 1
ATOM 650 C C . GLN A 1 83 ? -14.041 2.333 -8.890 1.00 97.31 83 GLN A C 1
ATOM 652 O O . GLN A 1 83 ? -14.021 3.258 -8.085 1.00 97.31 83 GLN A O 1
ATOM 657 N N . GLN A 1 84 ? -14.909 1.323 -8.762 1.00 97.62 84 GLN A N 1
ATOM 658 C CA . GLN A 1 84 ? -15.863 1.245 -7.647 1.00 97.62 84 GLN A CA 1
ATOM 659 C C . GLN A 1 84 ? -15.168 1.054 -6.292 1.00 97.62 84 GLN A C 1
ATOM 661 O O . GLN A 1 84 ? -15.618 1.597 -5.284 1.00 97.62 84 GLN A O 1
ATOM 666 N N . LEU A 1 85 ? -14.068 0.293 -6.262 1.00 96.31 85 LEU A N 1
ATOM 667 C CA . LEU A 1 85 ? -13.283 0.084 -5.049 1.00 96.31 85 LEU A CA 1
ATOM 668 C C . LEU A 1 85 ? -12.521 1.357 -4.667 1.00 96.31 85 LEU A C 1
ATOM 670 O O . LEU A 1 85 ? -12.502 1.714 -3.491 1.00 96.31 85 LEU A O 1
ATOM 674 N N . GLU A 1 86 ? -11.931 2.054 -5.641 1.00 97.44 86 GLU A N 1
ATOM 675 C CA . GLU A 1 86 ? -11.300 3.361 -5.414 1.00 97.44 86 GLU A CA 1
ATOM 676 C C . GLU A 1 86 ? -12.300 4.361 -4.816 1.00 97.44 86 GLU A C 1
ATOM 678 O O . GLU A 1 86 ? -12.011 4.949 -3.771 1.00 97.44 86 GLU A O 1
ATOM 683 N N . ALA A 1 87 ? -13.500 4.467 -5.397 1.00 97.38 87 ALA A N 1
ATOM 684 C CA . ALA A 1 87 ? -14.538 5.381 -4.928 1.00 97.38 87 ALA A CA 1
ATOM 685 C C . ALA A 1 87 ? -14.997 5.059 -3.496 1.00 97.38 87 ALA A C 1
ATOM 687 O O . ALA A 1 87 ? -15.128 5.960 -2.664 1.00 97.38 87 ALA A O 1
ATOM 688 N N . LEU A 1 88 ? -15.181 3.773 -3.174 1.00 97.19 88 LEU A N 1
ATOM 689 C CA . LEU A 1 88 ? -15.511 3.336 -1.816 1.00 97.19 88 LEU A CA 1
ATOM 690 C C . LEU A 1 88 ? -14.404 3.709 -0.821 1.00 97.19 88 LEU A C 1
ATOM 692 O O . 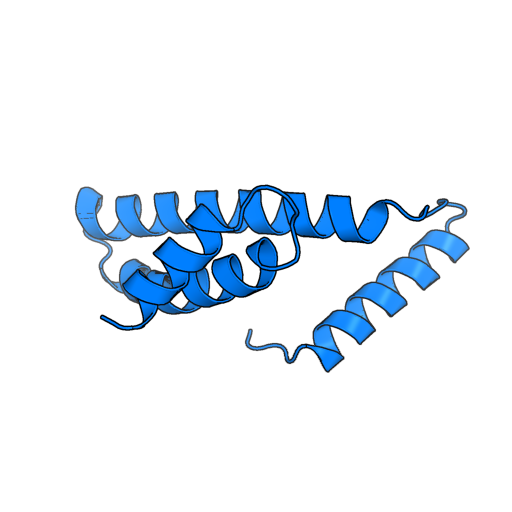LEU A 1 88 ? -14.689 4.182 0.278 1.00 97.19 88 LEU A O 1
ATOM 696 N N . LEU A 1 89 ? -13.135 3.513 -1.188 1.00 96.94 89 LEU A N 1
ATOM 697 C CA . LEU A 1 89 ? -12.009 3.894 -0.335 1.00 96.94 89 LEU A CA 1
ATOM 698 C C . LEU A 1 89 ? -11.960 5.411 -0.123 1.00 96.94 89 LEU A C 1
ATOM 700 O O . LEU A 1 89 ? -11.727 5.850 1.001 1.00 96.94 89 LEU A O 1
ATOM 704 N N . ALA A 1 90 ? -12.216 6.207 -1.163 1.00 96.50 90 ALA A N 1
ATOM 705 C CA . ALA A 1 90 ? -12.291 7.663 -1.062 1.00 96.50 90 ALA A CA 1
ATOM 706 C C . ALA A 1 90 ? -13.383 8.116 -0.075 1.00 96.50 90 ALA A C 1
ATOM 708 O O . ALA A 1 90 ? -13.137 8.982 0.771 1.00 96.50 90 ALA A O 1
ATOM 709 N N . GLU A 1 91 ? -14.564 7.495 -0.139 1.00 96.69 91 GLU A N 1
ATOM 710 C CA . GLU A 1 91 ? -15.665 7.756 0.790 1.00 96.69 91 GLU A CA 1
ATOM 711 C C . GLU A 1 91 ? -15.290 7.389 2.232 1.00 96.69 91 GLU A C 1
ATOM 713 O O . GLU A 1 91 ? -15.482 8.193 3.142 1.00 96.69 91 GLU A O 1
ATOM 718 N N . LEU A 1 92 ? -14.721 6.199 2.450 1.00 94.19 92 LEU A N 1
ATOM 719 C CA . LEU A 1 92 ? -14.345 5.720 3.784 1.00 94.19 92 LEU A CA 1
ATOM 720 C C . LEU A 1 92 ? -13.229 6.550 4.430 1.00 94.19 92 LEU A C 1
ATOM 722 O O . LEU A 1 92 ? -13.224 6.696 5.647 1.00 94.19 92 LEU A O 1
ATOM 726 N N . ILE A 1 93 ? -12.295 7.084 3.640 1.00 93.38 93 ILE A N 1
ATOM 727 C CA . ILE A 1 93 ? -11.208 7.950 4.131 1.00 93.38 93 ILE A CA 1
ATOM 728 C C . ILE A 1 93 ? -11.726 9.343 4.523 1.00 93.38 93 ILE A C 1
ATOM 730 O O . ILE A 1 93 ? -11.122 10.001 5.366 1.00 93.38 93 ILE A O 1
ATOM 734 N N . SER A 1 94 ? -12.826 9.796 3.919 1.00 88.56 94 SER A N 1
ATOM 735 C CA . SER A 1 94 ? -13.404 11.126 4.170 1.00 88.56 94 SER A CA 1
ATOM 736 C C . SER A 1 94 ? -14.324 11.180 5.401 1.00 88.56 94 SER A C 1
ATOM 738 O O . SER A 1 94 ? -14.817 12.257 5.734 1.00 88.56 94 SER A O 1
ATOM 740 N N . ARG A 1 95 ? -14.589 10.034 6.040 1.00 78.69 95 ARG A N 1
ATOM 741 C CA . ARG A 1 95 ? -15.418 9.890 7.247 1.00 78.69 95 ARG A CA 1
ATOM 742 C C . ARG A 1 95 ? -14.567 9.935 8.512 1.00 78.69 95 ARG A C 1
ATOM 744 O O . ARG A 1 95 ? -15.058 10.523 9.499 1.00 78.69 95 ARG A O 1
#

Secondary structure (DSSP, 8-state):
----HHHHHHHHHHHHHHHHHTT----TTHHHHHHHHHHHHHHHHHHHHHIIIIIS--GGGGGGHHHHHHHHHHHHTTSTT-HHHHHHHHHHHT-